Protein AF-A0A3M2EI40-F1 (afdb_monomer_lite)

Sequence (78 aa):
MNCDEGHPLIEHVGRLLDRVKAVGIDELEHLVQVAHECSLDDIDDPPQRFPITRQALRMFWMFRRNLEAVDIRAEGDG

Radius of gyration: 17.84 Å; chains: 1; bounding box: 42×27×50 Å

Secondary structure (DSSP, 8-state):
----S--HHHHHHHHHHHHHHTS-HHHHHHHHHHHHHTTSS-TT--S-SSSS-HHHHHHHHHHHHHHHHS--S-----

pLDDT: mean 77.32, std 17.46, range [39.78, 95.12]

Foldseek 3Di:
DDP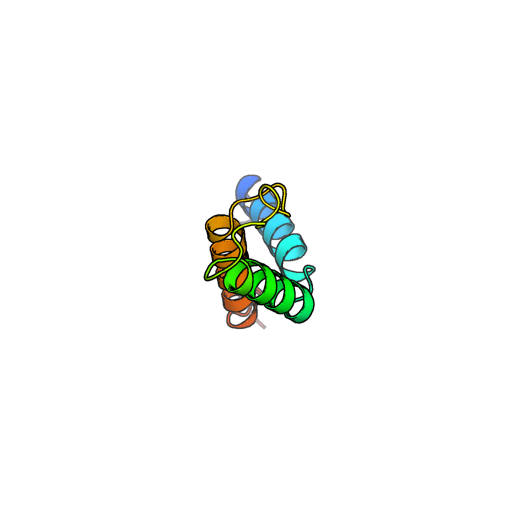PDCDVVNVVVVVVLVVLLPPDLVVLVVVLVVLVVLPDDDPPSDPPPDPDHSVVSVVSSVVSVVSVVDDPPDPDDD

Structure (mmCIF, N/CA/C/O backbone):
data_AF-A0A3M2EI40-F1
#
_entry.id   AF-A0A3M2EI40-F1
#
loop_
_atom_site.group_PDB
_atom_site.id
_atom_site.type_symbol
_atom_site.label_atom_id
_atom_site.label_alt_id
_atom_site.label_comp_id
_atom_site.label_asym_id
_atom_site.label_entity_id
_atom_site.label_seq_id
_atom_site.pdbx_PDB_ins_code
_atom_site.Cartn_x
_atom_site.Cartn_y
_atom_site.Cartn_z
_atom_site.occupancy
_atom_site.B_iso_or_equiv
_atom_site.auth_seq_id
_atom_site.auth_comp_id
_atom_site.auth_asym_id
_atom_site.auth_atom_id
_atom_site.pdbx_PDB_model_num
ATOM 1 N N . MET A 1 1 ? -16.126 14.172 26.738 1.00 42.47 1 MET A N 1
ATOM 2 C CA . MET A 1 1 ? -15.668 14.538 25.382 1.00 42.47 1 MET A CA 1
ATOM 3 C C . MET A 1 1 ? -16.098 13.399 24.486 1.00 42.47 1 MET A C 1
ATOM 5 O O . MET A 1 1 ? -15.583 12.307 24.658 1.00 42.47 1 MET A O 1
ATOM 9 N N . ASN A 1 2 ? -17.121 13.614 23.660 1.00 40.75 2 ASN A N 1
ATOM 10 C CA . ASN A 1 2 ? -17.618 12.584 22.749 1.00 40.75 2 ASN A CA 1
ATOM 11 C C . ASN A 1 2 ? -16.615 12.453 21.600 1.00 40.75 2 ASN A C 1
ATOM 13 O O . ASN A 1 2 ? -16.489 13.375 20.800 1.00 40.75 2 ASN A O 1
ATOM 17 N N . CYS A 1 3 ? -15.895 11.336 21.542 1.00 54.78 3 CYS A N 1
ATOM 18 C CA . CYS A 1 3 ? -14.998 10.978 20.437 1.00 54.78 3 CYS A CA 1
ATOM 19 C C . CYS A 1 3 ? -15.757 10.345 19.249 1.00 54.78 3 CYS A C 1
ATOM 21 O O . CYS A 1 3 ? -15.144 9.701 18.406 1.00 54.78 3 CYS A O 1
ATOM 23 N N . ASP A 1 4 ? -17.084 10.497 19.210 1.00 57.28 4 ASP A N 1
ATOM 24 C CA . ASP A 1 4 ? -18.007 9.590 18.510 1.00 57.28 4 ASP A CA 1
ATOM 25 C C . ASP A 1 4 ? -18.443 10.035 17.106 1.00 57.28 4 ASP A C 1
ATOM 27 O O . ASP A 1 4 ? -19.239 9.359 16.460 1.00 57.28 4 ASP A O 1
ATOM 31 N N . GLU A 1 5 ? -17.911 11.138 16.586 1.00 60.44 5 GLU A N 1
ATOM 32 C CA . GLU A 1 5 ? -18.026 11.424 15.155 1.00 60.44 5 GLU A CA 1
ATOM 33 C C . GLU A 1 5 ? -16.718 11.015 14.491 1.00 60.44 5 GLU A C 1
ATOM 35 O O . GLU A 1 5 ? -15.710 11.723 14.570 1.00 60.44 5 GLU A O 1
ATOM 40 N N . GLY A 1 6 ? -16.724 9.830 13.871 1.00 65.88 6 GLY A N 1
ATOM 41 C CA . GLY A 1 6 ? -15.618 9.336 13.063 1.00 65.88 6 GLY A CA 1
ATOM 42 C C . GLY A 1 6 ? -15.198 10.415 12.074 1.00 65.88 6 GLY A C 1
ATOM 43 O O . GLY A 1 6 ? -15.909 10.718 11.118 1.00 65.88 6 GLY A O 1
ATOM 44 N N . HIS A 1 7 ? -14.053 11.051 12.330 1.00 84.06 7 HIS A N 1
ATOM 45 C CA . HIS A 1 7 ? -13.568 12.118 11.469 1.00 84.06 7 HIS A CA 1
ATOM 46 C C . HIS A 1 7 ? -13.436 11.536 10.049 1.00 84.06 7 HIS A C 1
ATOM 48 O O . HIS A 1 7 ? -12.729 10.537 9.890 1.00 84.06 7 HIS A O 1
ATOM 54 N N . PRO A 1 8 ? -14.050 12.124 9.004 1.00 88.12 8 PRO A N 1
ATOM 55 C CA . PRO A 1 8 ? -14.128 11.500 7.677 1.00 88.12 8 PRO A CA 1
ATOM 56 C C . PRO A 1 8 ? -12.766 11.072 7.109 1.00 88.12 8 PRO A C 1
ATOM 58 O O . PRO A 1 8 ? -12.648 10.065 6.410 1.00 88.12 8 PRO A O 1
ATOM 61 N N . LEU A 1 9 ? -11.712 11.821 7.456 1.00 89.88 9 LEU A N 1
ATOM 62 C CA . LEU A 1 9 ? -10.329 11.462 7.139 1.00 89.88 9 LEU A CA 1
ATOM 63 C C . LEU A 1 9 ? -9.866 10.165 7.821 1.00 89.88 9 LEU A C 1
ATOM 65 O O . LEU A 1 9 ? -9.215 9.359 7.171 1.00 89.88 9 LEU A O 1
ATOM 69 N N . ILE A 1 10 ? -10.189 9.947 9.097 1.00 89.31 10 ILE A N 1
ATOM 70 C CA . ILE A 1 10 ? -9.802 8.745 9.850 1.00 89.31 10 ILE A CA 1
ATOM 71 C C . ILE A 1 10 ? -10.501 7.513 9.280 1.00 89.31 10 ILE A C 1
ATOM 73 O O . ILE A 1 10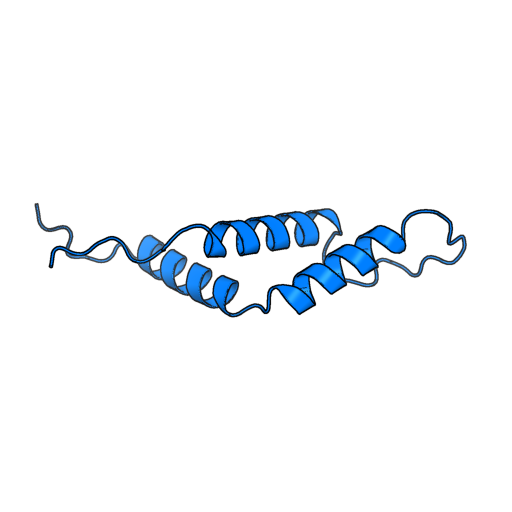 ? -9.853 6.492 9.063 1.00 89.31 10 ILE A O 1
ATOM 77 N N . GLU A 1 11 ? -11.783 7.617 8.927 1.00 89.69 11 GLU A N 1
ATOM 78 C CA . GLU A 1 11 ? -12.475 6.524 8.239 1.00 89.69 11 GLU A CA 1
ATOM 79 C C . GLU A 1 11 ? -11.864 6.226 6.864 1.00 89.69 11 GLU A C 1
ATOM 81 O O . GLU A 1 11 ? -11.734 5.068 6.461 1.00 89.69 11 GLU A O 1
ATOM 86 N N . HIS A 1 12 ? -11.484 7.271 6.122 1.00 91.44 12 HIS A N 1
ATOM 87 C CA . HIS A 1 12 ? -10.808 7.111 4.840 1.00 91.44 12 HIS A CA 1
ATOM 88 C C . HIS A 1 12 ? -9.448 6.424 5.007 1.00 91.44 12 HIS A C 1
ATOM 90 O O . HIS A 1 12 ? -9.144 5.498 4.256 1.00 91.44 12 HIS A O 1
ATOM 96 N N . VAL A 1 13 ? -8.667 6.823 6.015 1.00 91.50 13 VAL A N 1
ATOM 97 C CA . VAL A 1 13 ? -7.398 6.180 6.373 1.00 91.50 13 VAL A CA 1
ATOM 98 C C . VAL A 1 13 ? -7.623 4.714 6.742 1.00 91.50 13 VAL A C 1
ATOM 100 O O . VAL A 1 13 ? -6.919 3.865 6.206 1.00 91.50 13 VAL A O 1
ATOM 103 N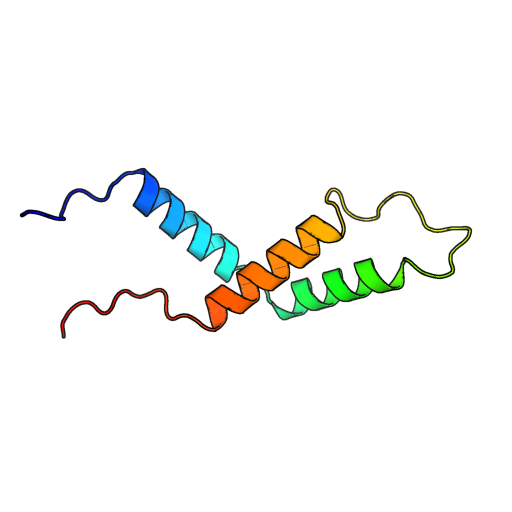 N . GLY A 1 14 ? -8.634 4.389 7.553 1.00 90.25 14 GLY A N 1
ATOM 104 C CA . GLY A 1 14 ? -8.986 3.003 7.885 1.00 90.25 14 GLY A CA 1
ATOM 105 C C . GLY A 1 14 ? -9.235 2.152 6.636 1.00 90.25 14 GLY A C 1
ATOM 106 O O . GLY A 1 14 ? -8.582 1.130 6.437 1.00 90.25 14 GLY A O 1
ATOM 107 N N . ARG A 1 15 ? -10.071 2.643 5.710 1.00 92.25 15 ARG A N 1
ATOM 108 C CA . ARG A 1 15 ? -10.337 1.957 4.431 1.00 92.25 15 ARG A CA 1
ATOM 109 C C . ARG A 1 15 ? -9.090 1.806 3.555 1.00 92.25 15 ARG A C 1
ATOM 111 O O . ARG A 1 15 ? -8.978 0.825 2.820 1.00 92.25 15 ARG A O 1
ATOM 118 N N . LEU A 1 16 ? -8.169 2.771 3.579 1.00 94.19 16 LEU A N 1
ATOM 119 C CA . LEU A 1 16 ? -6.895 2.660 2.864 1.00 94.19 16 LEU A CA 1
ATOM 120 C C . LEU A 1 16 ? -5.997 1.591 3.492 1.00 94.19 16 LEU A C 1
ATOM 122 O O . LEU A 1 16 ? -5.423 0.791 2.758 1.00 94.19 16 LEU A O 1
ATOM 126 N N . LEU A 1 17 ? -5.906 1.541 4.822 1.00 93.19 17 LEU A N 1
ATOM 127 C CA . LEU A 1 17 ? -5.119 0.535 5.537 1.00 93.19 17 LEU A CA 1
ATOM 128 C C . LEU A 1 17 ? -5.643 -0.880 5.273 1.00 93.19 17 LEU A C 1
ATOM 130 O O . LEU A 1 17 ? -4.839 -1.772 5.006 1.00 93.19 17 LEU A O 1
ATOM 134 N N . ASP A 1 18 ? -6.964 -1.071 5.247 1.00 91.44 18 ASP A N 1
ATOM 135 C CA . ASP A 1 18 ? -7.580 -2.357 4.894 1.00 91.44 18 ASP A CA 1
ATOM 136 C C . ASP A 1 18 ? -7.204 -2.796 3.474 1.00 91.44 18 ASP A C 1
ATOM 138 O O . ASP A 1 18 ? -6.810 -3.941 3.247 1.00 91.44 18 ASP A O 1
ATOM 142 N N . ARG A 1 19 ? -7.253 -1.868 2.509 1.00 94.50 19 ARG A N 1
ATOM 143 C CA . ARG A 1 19 ? -6.846 -2.140 1.121 1.00 94.50 19 ARG A CA 1
ATOM 144 C C . ARG A 1 19 ? -5.367 -2.477 1.004 1.00 94.50 19 ARG A C 1
ATOM 146 O O . ARG A 1 19 ? -5.015 -3.352 0.223 1.00 94.50 19 ARG A O 1
ATOM 153 N N . VAL A 1 20 ? -4.509 -1.801 1.764 1.00 93.94 20 VAL A N 1
ATOM 154 C CA . VAL A 1 20 ? -3.074 -2.099 1.785 1.00 93.94 20 VAL A CA 1
ATOM 155 C C . VAL A 1 20 ? -2.843 -3.485 2.379 1.00 93.94 20 VAL A C 1
ATOM 157 O O . VAL A 1 20 ? -2.153 -4.286 1.761 1.00 93.94 20 VAL A O 1
ATOM 160 N N . LYS A 1 21 ? -3.473 -3.817 3.511 1.00 90.69 21 LYS A N 1
ATOM 161 C CA . LYS A 1 21 ? -3.378 -5.143 4.145 1.00 90.69 21 LYS A CA 1
ATOM 162 C C . LYS A 1 21 ? -3.820 -6.287 3.235 1.00 90.69 21 LYS A C 1
ATOM 164 O O . LYS A 1 21 ? -3.217 -7.356 3.287 1.00 90.69 21 LYS A O 1
ATOM 169 N N . ALA A 1 22 ? -4.824 -6.048 2.391 1.00 92.75 22 ALA A N 1
ATOM 170 C CA . ALA A 1 22 ? -5.307 -7.016 1.412 1.00 92.75 22 ALA A CA 1
ATOM 171 C C . ALA A 1 22 ? -4.298 -7.321 0.287 1.00 92.75 22 ALA A C 1
ATOM 173 O O . ALA A 1 22 ? -4.455 -8.328 -0.400 1.00 92.75 22 ALA A O 1
ATOM 174 N N . VAL A 1 23 ? -3.265 -6.492 0.091 1.00 94.06 23 VAL A N 1
ATOM 175 C CA . VAL A 1 23 ? -2.175 -6.805 -0.843 1.00 94.06 23 VAL A CA 1
ATOM 176 C C . VAL A 1 23 ? -1.326 -7.939 -0.267 1.00 94.06 23 VAL A C 1
ATOM 178 O O . VAL A 1 23 ? -0.819 -7.831 0.856 1.00 94.06 23 VAL A O 1
ATOM 181 N N . GLY A 1 24 ? -1.169 -9.013 -1.047 1.00 93.69 24 GLY A N 1
ATOM 182 C CA . GLY A 1 24 ? -0.358 -10.176 -0.694 1.00 93.69 24 GLY A CA 1
ATOM 183 C C . GLY A 1 24 ? 1.113 -9.802 -0.539 1.00 93.69 24 GLY A C 1
ATOM 184 O O . GLY A 1 24 ? 1.726 -9.268 -1.464 1.00 93.69 24 GLY A O 1
ATOM 185 N N . ILE A 1 25 ? 1.675 -10.060 0.643 1.00 92.00 25 ILE A N 1
ATOM 186 C CA . ILE A 1 25 ? 3.037 -9.630 0.967 1.00 92.00 25 ILE A CA 1
ATOM 187 C C . ILE A 1 25 ? 4.097 -10.378 0.147 1.00 92.00 25 ILE A C 1
ATOM 189 O O . ILE A 1 25 ? 5.039 -9.745 -0.321 1.00 92.00 25 ILE A O 1
ATOM 193 N N . ASP A 1 26 ? 3.895 -11.673 -0.105 1.00 92.75 26 ASP A N 1
ATOM 194 C CA . ASP A 1 26 ? 4.839 -12.514 -0.853 1.00 92.75 26 ASP A CA 1
ATOM 195 C C . ASP A 1 26 ? 4.935 -12.100 -2.330 1.00 92.75 26 ASP A C 1
ATOM 197 O O . ASP A 1 26 ? 6.025 -11.976 -2.888 1.00 92.75 26 ASP A O 1
ATOM 201 N N . GLU A 1 27 ? 3.790 -11.823 -2.965 1.00 92.56 27 GLU A N 1
ATOM 202 C CA . GLU A 1 27 ? 3.742 -11.317 -4.342 1.00 92.56 27 GLU A CA 1
ATOM 203 C C . GLU A 1 27 ? 4.429 -9.950 -4.440 1.00 92.56 27 GLU A C 1
ATOM 205 O O . GLU A 1 27 ? 5.217 -9.693 -5.351 1.00 92.56 27 GLU A O 1
ATOM 210 N N . LEU A 1 28 ? 4.181 -9.079 -3.460 1.00 91.88 28 LEU A N 1
ATOM 211 C CA . LEU A 1 28 ? 4.794 -7.761 -3.403 1.00 91.88 28 LEU A CA 1
ATOM 212 C C . LEU A 1 28 ? 6.315 -7.833 -3.183 1.00 91.88 28 LEU A C 1
ATOM 214 O O . LEU A 1 28 ? 7.055 -7.065 -3.798 1.00 91.88 28 LEU A O 1
ATOM 218 N N . GLU A 1 29 ? 6.789 -8.756 -2.345 1.00 92.44 29 GLU A N 1
ATOM 219 C CA . GLU A 1 29 ? 8.216 -9.018 -2.147 1.00 92.44 29 GLU A CA 1
ATOM 220 C C . GLU A 1 29 ? 8.877 -9.521 -3.434 1.00 92.44 29 GLU A C 1
ATOM 222 O O . GLU A 1 29 ? 9.913 -8.986 -3.837 1.00 92.44 29 GLU A O 1
ATOM 227 N N . HIS A 1 30 ? 8.244 -10.468 -4.130 1.00 91.06 30 HIS A N 1
ATOM 228 C CA . HIS A 1 30 ? 8.731 -10.961 -5.415 1.00 91.06 30 HIS A CA 1
ATOM 229 C C . HIS A 1 30 ? 8.856 -9.830 -6.450 1.00 91.06 30 HIS A C 1
ATOM 231 O O . HIS A 1 30 ? 9.888 -9.692 -7.105 1.00 91.06 30 HIS A O 1
ATOM 237 N N . LEU A 1 31 ? 7.851 -8.954 -6.556 1.00 89.06 31 LEU A N 1
ATOM 238 C CA . LEU A 1 31 ? 7.896 -7.807 -7.469 1.00 89.06 31 LEU A CA 1
ATOM 239 C C . LEU A 1 31 ? 9.018 -6.818 -7.122 1.00 89.06 31 LEU A C 1
ATOM 241 O O . LEU A 1 31 ? 9.657 -6.272 -8.024 1.00 89.06 31 LEU A O 1
ATOM 245 N N . VAL A 1 32 ? 9.292 -6.592 -5.833 1.00 89.19 32 VAL A N 1
ATOM 246 C CA . VAL A 1 32 ? 10.428 -5.768 -5.385 1.00 89.19 32 VAL A CA 1
ATOM 247 C C . VAL A 1 32 ? 11.764 -6.407 -5.767 1.00 89.19 32 VAL A C 1
ATOM 249 O O . VAL A 1 32 ? 12.666 -5.680 -6.193 1.00 89.19 32 VAL A O 1
ATOM 252 N N . GLN A 1 33 ? 11.897 -7.730 -5.633 1.00 87.75 33 GLN A N 1
ATOM 253 C CA . GLN A 1 33 ? 13.098 -8.475 -6.024 1.00 87.75 33 GLN A CA 1
ATOM 254 C C . GLN A 1 33 ? 13.338 -8.371 -7.534 1.00 87.75 33 GLN A C 1
ATOM 256 O O . GLN A 1 33 ? 14.397 -7.897 -7.942 1.00 87.75 33 GLN A O 1
ATOM 261 N N . VAL A 1 34 ? 12.321 -8.652 -8.356 1.00 85.19 34 VAL A N 1
ATOM 262 C CA . VAL A 1 34 ? 12.387 -8.501 -9.822 1.00 85.19 34 VAL A CA 1
ATOM 263 C C . VAL A 1 34 ? 12.773 -7.072 -10.208 1.00 85.19 34 VAL A C 1
ATOM 265 O O . VAL A 1 34 ? 13.664 -6.850 -11.026 1.00 85.19 34 VAL A O 1
ATOM 268 N N . ALA A 1 35 ? 12.149 -6.072 -9.581 1.00 80.88 35 ALA A N 1
ATOM 269 C CA . ALA A 1 35 ? 12.481 -4.672 -9.816 1.00 80.88 35 ALA A CA 1
ATOM 270 C C . ALA A 1 35 ? 13.914 -4.314 -9.381 1.00 80.88 35 ALA A C 1
ATOM 272 O O . ALA A 1 35 ? 14.487 -3.361 -9.909 1.00 80.88 35 ALA A O 1
ATOM 273 N N . HIS A 1 36 ? 14.502 -5.021 -8.414 1.00 77.00 36 HIS A N 1
ATOM 274 C CA . HIS A 1 36 ? 15.882 -4.804 -7.991 1.00 77.00 36 HIS A CA 1
ATOM 275 C C . HIS A 1 36 ? 16.897 -5.460 -8.933 1.00 77.00 36 HIS A C 1
ATOM 277 O O . HIS A 1 36 ? 17.907 -4.823 -9.233 1.00 77.00 36 HIS A O 1
ATOM 283 N N . GLU A 1 37 ? 16.617 -6.679 -9.393 1.00 68.56 37 GLU A N 1
ATOM 284 C CA . GLU A 1 37 ? 17.501 -7.488 -10.241 1.00 68.56 37 GLU A CA 1
ATOM 285 C C . GLU A 1 37 ? 17.645 -6.921 -11.657 1.00 68.56 37 GLU A C 1
ATOM 287 O O . GLU A 1 37 ? 18.743 -6.939 -12.204 1.00 68.56 37 GLU A O 1
ATOM 292 N N . CYS A 1 38 ? 16.606 -6.282 -12.208 1.00 59.91 38 CYS A N 1
ATOM 293 C CA . CYS A 1 38 ? 16.665 -5.590 -13.504 1.00 59.91 38 CYS A CA 1
ATOM 294 C C . CYS A 1 38 ? 17.578 -4.336 -13.509 1.00 59.91 38 CYS A C 1
ATOM 296 O O . CYS A 1 38 ? 17.297 -3.389 -14.224 1.00 59.91 38 CYS A O 1
ATOM 298 N N . SER A 1 39 ? 18.555 -4.174 -12.608 1.00 59.53 39 SER A N 1
ATOM 299 C CA . SER A 1 39 ? 19.295 -2.905 -12.428 1.00 59.53 39 SER A CA 1
ATOM 300 C C . SER A 1 39 ? 20.782 -2.953 -12.759 1.00 59.53 39 SER A C 1
ATOM 302 O O . SER A 1 39 ? 21.393 -1.884 -12.723 1.00 59.53 39 SER A O 1
ATOM 304 N N . LEU A 1 40 ? 21.388 -4.124 -12.967 1.00 53.81 40 LEU A N 1
ATOM 305 C CA . LEU A 1 40 ? 22.849 -4.212 -12.869 1.00 53.81 40 LEU A CA 1
ATOM 306 C C . LEU A 1 40 ? 23.598 -4.534 -14.163 1.00 53.81 40 LEU A C 1
ATOM 308 O O . LEU A 1 40 ? 24.695 -4.010 -14.286 1.00 53.81 40 LEU A O 1
ATOM 312 N N . ASP A 1 41 ? 23.034 -5.243 -15.147 1.00 52.75 41 ASP A N 1
ATOM 313 C CA . ASP A 1 41 ? 23.831 -5.631 -16.332 1.00 52.75 41 ASP A CA 1
ATOM 314 C C . ASP A 1 41 ?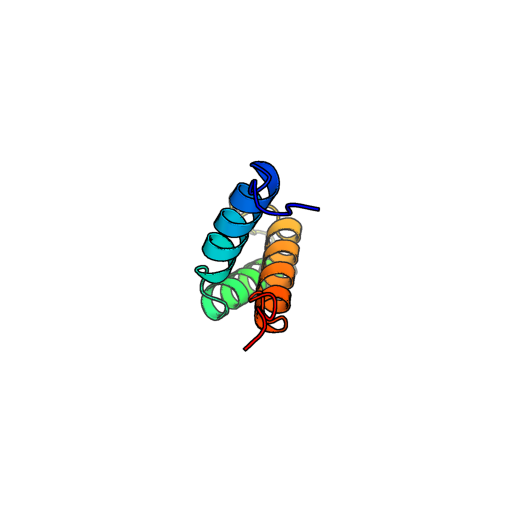 23.093 -5.639 -17.686 1.00 52.75 41 ASP A C 1
ATOM 316 O O . ASP A 1 41 ? 23.712 -5.899 -18.719 1.00 52.75 41 ASP A O 1
ATOM 320 N N . ASP A 1 42 ? 21.801 -5.310 -17.744 1.00 52.00 42 ASP A N 1
ATOM 321 C CA . ASP A 1 42 ? 21.059 -5.426 -19.003 1.00 52.00 42 ASP A CA 1
ATOM 322 C C . ASP A 1 42 ? 21.202 -4.160 -19.864 1.00 52.00 42 ASP A C 1
ATOM 324 O O . ASP A 1 42 ? 20.480 -3.175 -19.719 1.00 52.00 42 ASP A O 1
ATOM 328 N N . ILE A 1 43 ? 22.120 -4.224 -20.835 1.00 55.09 43 ILE A N 1
ATOM 329 C CA . ILE A 1 43 ? 22.190 -3.319 -22.003 1.00 55.09 43 ILE A CA 1
ATOM 330 C C . ILE A 1 43 ? 20.846 -3.290 -22.776 1.00 55.09 43 ILE A C 1
ATOM 332 O O . ILE A 1 43 ? 20.582 -2.340 -23.511 1.00 55.09 43 ILE A O 1
ATOM 336 N N . ASP A 1 44 ? 19.981 -4.282 -22.534 1.00 52.94 44 ASP A N 1
ATOM 337 C CA . ASP A 1 44 ? 18.620 -4.435 -23.053 1.00 52.94 44 ASP A CA 1
ATOM 338 C C . ASP A 1 44 ? 17.520 -4.260 -21.975 1.00 52.94 44 ASP A C 1
ATOM 340 O O . ASP A 1 44 ? 16.432 -4.810 -22.145 1.00 52.94 44 ASP A O 1
ATOM 344 N N . ASP A 1 45 ? 17.745 -3.542 -20.857 1.00 50.88 45 ASP A N 1
ATOM 345 C CA . ASP A 1 45 ? 16.696 -3.359 -19.828 1.00 50.88 45 ASP A CA 1
ATOM 346 C C . ASP A 1 45 ? 15.471 -2.655 -20.457 1.00 50.88 45 ASP A C 1
ATOM 348 O O . ASP A 1 45 ? 15.553 -1.477 -20.837 1.00 50.88 45 ASP A O 1
ATOM 352 N N . PRO A 1 46 ? 14.328 -3.352 -20.638 1.00 51.97 46 PRO A N 1
ATOM 353 C CA . PRO A 1 46 ? 13.174 -2.757 -21.286 1.00 51.97 46 PRO A CA 1
ATOM 354 C C . PRO A 1 46 ? 12.661 -1.589 -20.432 1.00 51.97 46 PRO A C 1
ATOM 356 O O . PRO A 1 46 ? 12.738 -1.640 -19.200 1.00 51.97 46 PRO A O 1
ATOM 359 N N . PRO A 1 47 ? 12.107 -0.531 -21.056 1.00 54.47 47 PRO A N 1
ATOM 360 C CA . PRO A 1 47 ? 11.641 0.652 -20.344 1.00 54.47 47 PRO A CA 1
ATOM 361 C C . PRO A 1 47 ? 10.724 0.235 -19.196 1.00 54.47 47 PRO A C 1
ATOM 363 O O . PRO A 1 47 ? 9.726 -0.440 -19.427 1.00 54.47 47 PRO A O 1
ATOM 366 N N . GLN A 1 48 ? 11.137 0.595 -17.975 1.00 55.62 48 GLN A N 1
ATOM 367 C CA . GLN A 1 48 ? 10.444 0.436 -16.693 1.00 55.62 48 GLN A CA 1
ATOM 368 C C . GLN A 1 48 ? 9.216 -0.497 -16.770 1.00 55.62 48 GLN A C 1
ATOM 370 O O . GLN A 1 48 ? 8.104 -0.047 -17.026 1.00 55.62 48 GLN A O 1
ATOM 375 N N . ARG A 1 49 ? 9.417 -1.805 -16.530 1.00 64.25 49 ARG A N 1
ATOM 376 C CA . ARG A 1 49 ? 8.371 -2.859 -16.566 1.00 64.25 49 ARG A CA 1
ATOM 377 C C . ARG A 1 49 ? 7.089 -2.536 -15.790 1.00 64.25 49 ARG A C 1
ATOM 379 O O . ARG A 1 49 ? 6.054 -3.152 -16.028 1.00 64.25 49 ARG A O 1
ATOM 386 N N . PHE A 1 50 ? 7.169 -1.607 -14.846 1.00 70.94 50 PHE A N 1
ATOM 387 C CA . PHE A 1 50 ? 6.081 -1.227 -13.965 1.00 70.94 50 PHE A CA 1
ATOM 388 C C . PHE A 1 50 ? 5.666 0.223 -14.224 1.00 70.94 50 PHE A C 1
ATOM 390 O O . PHE A 1 50 ? 6.528 1.077 -14.410 1.00 70.94 50 PHE A O 1
ATOM 397 N N . PRO A 1 51 ? 4.367 0.551 -14.124 1.00 82.38 51 PRO A N 1
ATOM 398 C CA . PRO A 1 51 ? 3.883 1.930 -14.230 1.00 82.38 51 PRO A CA 1
ATOM 399 C C . PRO A 1 51 ? 4.259 2.806 -13.014 1.00 82.38 51 PRO A C 1
ATOM 401 O O . PRO A 1 51 ? 3.784 3.932 -12.893 1.00 82.38 51 PRO A O 1
ATOM 404 N N . ILE A 1 52 ? 5.073 2.287 -12.089 1.00 83.44 52 ILE A N 1
ATOM 405 C CA . ILE A 1 52 ? 5.525 2.949 -10.864 1.00 83.44 52 ILE A CA 1
ATOM 406 C C . ILE A 1 52 ? 7.039 2.804 -10.715 1.00 83.44 52 ILE A C 1
ATOM 408 O O . ILE A 1 52 ? 7.648 1.841 -11.183 1.00 83.44 52 ILE A O 1
ATOM 412 N N . THR A 1 53 ? 7.659 3.753 -10.017 1.00 85.44 53 THR A N 1
ATOM 413 C CA . THR A 1 53 ? 9.106 3.712 -9.793 1.00 85.44 53 THR A CA 1
ATOM 414 C C . THR A 1 53 ? 9.489 2.559 -8.860 1.00 85.44 53 THR A C 1
ATOM 416 O O . THR A 1 53 ? 8.751 2.206 -7.936 1.00 85.44 53 THR A O 1
ATOM 419 N N . ARG A 1 54 ? 10.701 2.014 -9.041 1.00 85.25 54 ARG A N 1
ATOM 420 C CA . ARG A 1 54 ? 11.277 0.988 -8.146 1.00 85.25 54 ARG A CA 1
ATOM 421 C C . ARG A 1 54 ? 11.286 1.460 -6.684 1.00 85.25 54 ARG A C 1
ATOM 423 O O . ARG A 1 54 ? 11.027 0.683 -5.771 1.00 85.25 54 ARG A O 1
ATOM 430 N N . GLN A 1 55 ? 11.549 2.751 -6.465 1.00 86.31 55 GLN A N 1
ATOM 431 C CA . GLN A 1 55 ? 11.525 3.362 -5.137 1.00 86.31 55 GLN A CA 1
ATOM 432 C C . GLN A 1 55 ? 10.114 3.390 -4.538 1.00 86.31 55 GLN A C 1
ATOM 434 O O . GLN A 1 55 ? 9.958 3.019 -3.378 1.00 86.31 55 GLN A O 1
ATOM 439 N N . ALA A 1 56 ? 9.092 3.771 -5.312 1.00 89.81 56 ALA A N 1
ATOM 440 C CA . ALA A 1 56 ? 7.707 3.761 -4.844 1.00 89.81 56 ALA A CA 1
ATOM 441 C C . ALA A 1 56 ? 7.255 2.343 -4.466 1.00 89.81 56 ALA A C 1
ATOM 443 O O . ALA A 1 56 ? 6.667 2.153 -3.403 1.00 89.81 56 ALA A O 1
ATOM 444 N N . LEU A 1 57 ? 7.609 1.341 -5.278 1.00 91.06 57 LEU A N 1
ATOM 445 C CA . LEU A 1 57 ? 7.322 -0.066 -4.992 1.00 91.06 57 LEU A CA 1
ATOM 446 C C . LEU A 1 57 ? 8.005 -0.541 -3.694 1.00 91.06 57 LEU A C 1
ATOM 448 O O . LEU A 1 57 ? 7.357 -1.149 -2.845 1.00 91.06 57 LEU A O 1
ATOM 452 N N . ARG A 1 58 ? 9.284 -0.193 -3.485 1.00 90.56 58 ARG A N 1
ATOM 453 C CA . ARG A 1 58 ? 10.015 -0.492 -2.236 1.00 90.56 58 ARG A CA 1
ATOM 454 C C . ARG A 1 58 ? 9.395 0.179 -1.012 1.00 90.56 58 ARG A C 1
ATOM 456 O O . ARG A 1 58 ? 9.261 -0.460 0.027 1.00 90.56 58 ARG A O 1
ATOM 463 N N . MET A 1 59 ? 9.022 1.454 -1.127 1.00 93.94 59 MET A N 1
ATOM 464 C CA . MET A 1 59 ? 8.368 2.192 -0.042 1.00 93.94 59 MET A CA 1
ATOM 465 C C . MET A 1 59 ? 7.018 1.568 0.313 1.00 93.94 59 MET A C 1
ATOM 467 O O . MET A 1 59 ? 6.707 1.416 1.492 1.00 93.94 59 MET A O 1
ATOM 471 N N . PHE A 1 60 ? 6.243 1.163 -0.694 1.00 95.12 60 PHE A N 1
ATOM 472 C CA . PHE A 1 60 ? 4.960 0.504 -0.490 1.00 95.12 60 PHE A CA 1
ATOM 473 C C . PHE A 1 60 ? 5.112 -0.870 0.177 1.00 95.12 60 PHE A C 1
ATOM 475 O O . PHE A 1 60 ? 4.413 -1.151 1.149 1.00 95.12 60 PHE A O 1
ATOM 482 N N . TRP A 1 61 ? 6.064 -1.695 -0.271 1.00 94.31 61 TRP A N 1
ATOM 483 C CA . TRP A 1 61 ? 6.395 -2.968 0.382 1.00 94.31 61 TRP A CA 1
ATOM 484 C C . TRP A 1 61 ? 6.792 -2.782 1.843 1.00 94.31 61 TRP A C 1
ATOM 486 O O . TRP A 1 61 ? 6.256 -3.455 2.721 1.00 94.31 61 TRP A O 1
ATOM 496 N N . MET A 1 62 ? 7.662 -1.813 2.127 1.00 93.50 62 MET A N 1
ATOM 497 C CA . MET A 1 62 ? 8.075 -1.515 3.495 1.00 93.50 62 MET A CA 1
ATOM 498 C C . MET A 1 62 ? 6.898 -1.054 4.360 1.00 93.50 62 MET A C 1
ATOM 500 O O . MET A 1 62 ? 6.740 -1.522 5.485 1.00 93.50 62 MET A O 1
ATOM 504 N N . PHE A 1 63 ? 6.031 -0.192 3.826 1.00 94.12 63 PHE A N 1
ATOM 505 C CA . PHE A 1 63 ? 4.811 0.228 4.509 1.00 94.12 63 PHE A CA 1
ATOM 506 C C . PHE A 1 63 ? 3.898 -0.964 4.819 1.00 94.12 63 PHE A C 1
ATOM 508 O O . PHE A 1 63 ? 3.494 -1.143 5.966 1.00 94.12 63 PHE A O 1
ATOM 515 N N . ARG A 1 64 ? 3.639 -1.832 3.833 1.00 93.94 64 ARG A N 1
ATOM 516 C CA . ARG A 1 64 ? 2.819 -3.036 4.003 1.00 93.94 64 ARG A CA 1
ATOM 517 C C . ARG A 1 64 ? 3.396 -4.004 5.039 1.00 93.94 64 ARG A C 1
ATOM 519 O O . ARG A 1 64 ? 2.621 -4.533 5.835 1.00 93.94 64 ARG A O 1
ATOM 526 N N . ARG A 1 65 ? 4.717 -4.216 5.056 1.00 92.69 65 ARG A N 1
ATOM 527 C CA . ARG A 1 65 ? 5.397 -5.021 6.088 1.00 92.69 65 ARG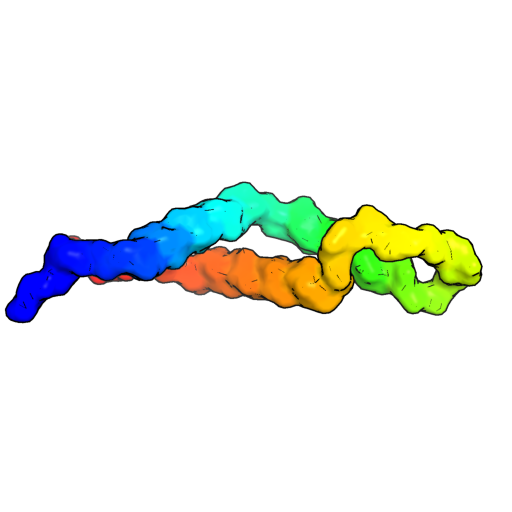 A CA 1
ATOM 528 C C . ARG A 1 65 ? 5.225 -4.424 7.476 1.00 92.69 65 ARG A C 1
ATOM 530 O O . ARG A 1 65 ? 4.914 -5.144 8.418 1.00 92.69 65 ARG A O 1
ATOM 537 N N . ASN A 1 66 ? 5.374 -3.107 7.599 1.00 90.88 66 ASN A N 1
ATOM 538 C CA . ASN A 1 66 ? 5.196 -2.433 8.880 1.00 90.88 66 ASN A CA 1
ATOM 539 C C . ASN A 1 66 ? 3.766 -2.616 9.406 1.00 90.88 66 ASN A C 1
ATOM 541 O O . ASN A 1 66 ? 3.606 -2.935 10.574 1.00 90.88 66 ASN A O 1
ATOM 545 N N . LEU A 1 67 ? 2.734 -2.519 8.557 1.00 90.50 67 LEU A N 1
ATOM 546 C CA . LEU A 1 67 ? 1.335 -2.746 8.968 1.00 90.50 67 LEU A CA 1
ATOM 547 C C . LEU A 1 67 ? 1.025 -4.179 9.431 1.00 90.50 67 LEU A C 1
ATOM 549 O O . LEU A 1 67 ? -0.024 -4.402 10.032 1.00 90.50 67 LEU A O 1
ATOM 553 N N . GLU A 1 68 ? 1.886 -5.142 9.111 1.00 84.81 68 GLU A N 1
ATOM 554 C CA . GLU A 1 68 ? 1.797 -6.525 9.589 1.00 84.81 68 GLU A CA 1
ATOM 555 C C . GLU A 1 68 ? 2.364 -6.668 11.005 1.00 84.81 68 GLU A C 1
ATOM 557 O O . GLU A 1 68 ? 1.870 -7.462 11.800 1.00 84.81 68 GLU A O 1
ATOM 562 N N . ALA A 1 69 ? 3.376 -5.858 11.327 1.00 80.50 69 ALA A N 1
ATOM 563 C CA . ALA A 1 69 ? 4.010 -5.815 12.639 1.00 80.50 69 ALA A CA 1
ATOM 564 C C . ALA A 1 69 ? 3.209 -5.016 13.681 1.00 80.50 69 ALA A C 1
ATOM 566 O O . ALA A 1 69 ? 3.493 -5.132 14.872 1.00 80.50 69 ALA A O 1
ATOM 567 N N . VAL A 1 70 ? 2.236 -4.202 13.256 1.00 77.50 70 VAL A N 1
ATOM 568 C CA . VAL A 1 70 ? 1.376 -3.427 14.163 1.00 77.50 70 VAL A CA 1
ATOM 569 C C . VAL A 1 70 ? -0.045 -3.980 14.134 1.00 77.50 70 VAL A C 1
ATOM 571 O O . VAL A 1 70 ? -0.662 -4.070 13.069 1.00 77.50 70 VAL A O 1
ATOM 574 N N . ASP A 1 71 ? -0.602 -4.295 15.305 1.00 62.97 71 ASP A N 1
ATOM 575 C CA . ASP A 1 71 ? -2.041 -4.519 15.406 1.00 62.97 71 ASP A CA 1
ATOM 576 C C . ASP A 1 71 ? -2.754 -3.169 15.227 1.00 62.97 71 ASP A C 1
ATOM 578 O O . ASP A 1 71 ? -2.512 -2.213 15.960 1.00 62.97 71 ASP A O 1
ATOM 582 N N . ILE A 1 72 ? -3.572 -3.052 14.178 1.00 62.34 72 ILE A N 1
ATOM 583 C CA . ILE A 1 72 ? -4.277 -1.795 13.841 1.00 62.34 72 ILE A CA 1
ATOM 584 C C . ILE A 1 72 ? -5.612 -1.715 14.588 1.00 62.34 72 ILE A C 1
ATOM 586 O O . ILE A 1 72 ? -6.289 -0.688 14.561 1.00 62.34 72 ILE A O 1
ATOM 590 N N . ARG A 1 73 ? -6.007 -2.786 15.282 1.00 57.66 73 ARG A N 1
ATOM 591 C CA . ARG A 1 73 ? -7.113 -2.702 16.223 1.00 57.66 73 ARG A CA 1
ATOM 592 C C . ARG A 1 73 ? -6.621 -1.887 17.408 1.00 57.66 73 ARG A C 1
ATOM 594 O O . ARG A 1 73 ? -5.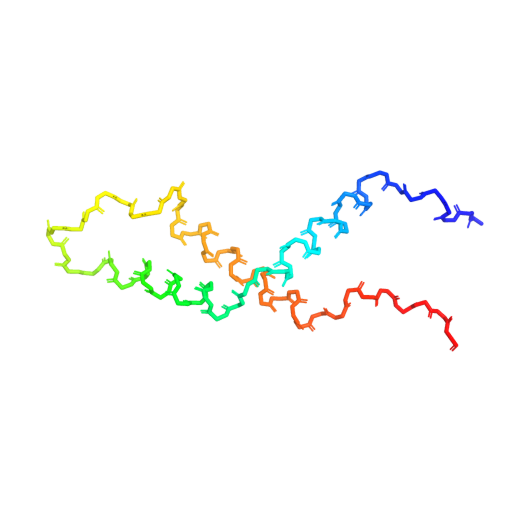839 -2.375 18.212 1.00 57.66 73 ARG A O 1
ATOM 601 N N . ALA A 1 74 ? -7.062 -0.631 17.482 1.00 54.62 74 ALA A N 1
ATOM 602 C CA . ALA A 1 74 ? -7.027 0.093 18.740 1.00 54.62 74 ALA A CA 1
ATOM 603 C C . ALA A 1 74 ? -7.673 -0.827 19.780 1.00 54.62 74 ALA A C 1
ATOM 605 O O . ALA A 1 74 ? -8.790 -1.298 19.548 1.00 54.62 74 ALA A O 1
ATOM 606 N N . GLU A 1 75 ? -6.944 -1.150 20.846 1.00 49.88 75 GLU A N 1
ATOM 607 C CA . GLU A 1 75 ? -7.488 -1.873 21.988 1.00 49.88 75 GLU A CA 1
ATOM 608 C C . GLU A 1 75 ? -8.705 -1.082 22.480 1.00 49.88 75 GLU A C 1
ATOM 610 O O . GLU A 1 75 ? -8.585 -0.033 23.109 1.00 49.88 75 GLU A O 1
ATOM 615 N N . GLY A 1 76 ? -9.893 -1.526 22.078 1.00 49.69 76 GLY A N 1
ATOM 616 C CA . GLY A 1 76 ? -11.130 -1.126 22.711 1.00 49.69 76 GLY A CA 1
ATOM 617 C C . GLY A 1 76 ? -11.240 -1.959 23.971 1.00 49.69 76 GLY A C 1
ATOM 618 O O . GLY A 1 76 ? -11.272 -3.185 23.859 1.00 49.69 76 GLY A O 1
ATOM 619 N N . ASP A 1 77 ? -11.241 -1.277 25.116 1.00 47.12 77 ASP A N 1
ATOM 620 C CA . ASP A 1 77 ? -11.581 -1.792 26.445 1.00 47.12 77 ASP A CA 1
ATOM 621 C C . ASP A 1 77 ? -12.476 -3.040 26.376 1.00 47.12 77 ASP A C 1
ATOM 623 O O . ASP A 1 77 ? -13.626 -2.978 25.927 1.00 47.12 77 ASP A O 1
ATOM 627 N N . GLY A 1 78 ? -11.931 -4.163 26.843 1.00 39.78 78 GLY A N 1
ATOM 628 C CA . GLY A 1 78 ? -12.670 -5.362 27.223 1.00 39.78 78 GLY A CA 1
ATOM 629 C C . GLY A 1 78 ? -12.401 -5.673 28.682 1.00 39.78 78 GLY A C 1
ATOM 630 O O . GLY A 1 78 ? -11.205 -5.826 29.017 1.00 39.78 78 GLY A O 1
#